Protein AF-A0A3M2WR63-F1 (afdb_monomer)

InterPro domains:
  IPR002130 Cyclophilin-type peptidyl-prolyl cis-trans isomerase domain [PF00160] (27-73)
  IPR002130 Cyclophilin-type peptidyl-prolyl cis-trans isomerase domain [PS50072] (30-73)
  IPR029000 Cyclophilin-like domain superfamily [G3DSA:2.40.100.10] (9-73)
  IPR029000 Cyclophilin-like domain superfamily [SSF50891] (14-73)
  IPR044666 Cyclophilin-type peptidyl-prolyl cis-trans isomerase, cyclophilin A-like [PTHR45625] (22-73)

Secondary structure (DSSP, 8-state):
-HHHHHHHHHHHHHHHHTS------EEEEEETTEEEEEE--TTTSHHHHHHHHHHHHTTTTTT-------TT-

Organism: Pseudomonas syringae pv. maculicola (NCBI:txid59511)

Solvent-accessible surface area (backbone atoms only — not comparable to full-atom values): 4774 Å² total; per-residue (Å²): 109,74,70,59,52,53,53,51,53,52,52,57,52,53,57,60,70,63,59,71,78,83,77,61,52,74,48,76,49,82,47,103,91,48,77,44,82,42,80,42,58,48,90,85,38,46,70,62,46,53,55,52,48,54,36,57,79,70,48,67,66,62,95,61,77,84,89,76,85,62,93,92,117

Sequence (73 aa):
MKKIALAACSVLFAANLMAAQDKATHVVLDTSFGQIEIELADTKAPVSTQNFLGYVDSGFYSNTIFHRVIPGF

Nearest PDB structures (foldseek):
  6ii4-assembly1_B  TM=3.284E-01  e=4.508E+00  Influenza A virus (A/Anhui/1-YK_RG123/2013(H7N9))
  8vue-assembly1_B  TM=2.505E-01  e=2.865E+00  Influenza A virus
  6ii4-assembly2_D  TM=3.222E-01  e=7.569E+00  Influenza A virus (A/Anhui/1-YK_RG123/2013(H7N9))
  5xrt-assembly2_H  TM=3.051E-01  e=5.842E+00  Influenza A virus (A/swine/Indiana/A01260280/2013(H3N2))

Structure (mmCIF, N/CA/C/O backbone):
data_AF-A0A3M2WR63-F1
#
_entry.id   AF-A0A3M2WR63-F1
#
loop_
_atom_site.group_PDB
_atom_site.id
_atom_site.type_symbol
_atom_site.label_atom_id
_atom_site.label_alt_id
_atom_site.label_comp_id
_atom_site.label_asym_id
_atom_site.label_entity_id
_atom_site.label_seq_id
_atom_site.pdbx_PDB_ins_code
_atom_site.Cartn_x
_atom_site.Cartn_y
_atom_site.Cartn_z
_atom_site.occupancy
_atom_site.B_iso_or_equiv
_atom_site.auth_seq_id
_atom_site.auth_comp_id
_atom_site.auth_asym_id
_atom_site.auth_atom_id
_atom_site.pdbx_PDB_model_num
ATOM 1 N N . MET A 1 1 ? 43.099 -30.567 -22.183 1.00 59.94 1 MET A N 1
ATOM 2 C CA . MET A 1 1 ? 41.676 -30.653 -22.591 1.00 59.94 1 MET A CA 1
ATOM 3 C C . MET A 1 1 ? 40.726 -30.860 -21.406 1.00 59.94 1 MET A C 1
ATOM 5 O O . MET A 1 1 ? 39.888 -30.000 -21.195 1.00 59.94 1 MET A O 1
ATOM 9 N N . LYS A 1 2 ? 40.898 -31.889 -20.554 1.00 53.47 2 LYS A N 1
ATOM 10 C CA . LYS A 1 2 ? 40.030 -32.128 -19.371 1.00 53.47 2 LYS A CA 1
ATOM 11 C C . LYS A 1 2 ? 39.963 -30.967 -18.354 1.00 53.47 2 LYS A C 1
ATOM 13 O O . LYS A 1 2 ? 38.888 -30.655 -17.866 1.00 53.47 2 LYS A O 1
ATOM 18 N N . LYS A 1 3 ? 41.090 -30.291 -18.078 1.00 56.03 3 LYS A N 1
ATOM 19 C CA . LYS A 1 3 ? 41.154 -29.156 -17.127 1.00 56.03 3 LYS A CA 1
ATOM 20 C C . LYS A 1 3 ? 40.464 -27.880 -17.640 1.00 56.03 3 LYS A C 1
ATOM 22 O O . LYS A 1 3 ? 39.896 -27.142 -16.851 1.00 56.03 3 LYS A O 1
ATOM 27 N N . ILE A 1 4 ? 40.490 -27.656 -18.957 1.00 66.94 4 ILE A N 1
ATOM 28 C CA . ILE A 1 4 ? 39.832 -26.510 -19.609 1.00 66.94 4 ILE A CA 1
ATOM 29 C C . ILE A 1 4 ? 38.317 -26.746 -19.669 1.00 66.94 4 ILE A C 1
ATOM 31 O O . ILE A 1 4 ? 37.548 -25.846 -19.359 1.00 66.94 4 ILE A O 1
ATOM 35 N N . ALA A 1 5 ? 37.891 -27.976 -19.977 1.00 68.38 5 ALA A N 1
ATOM 36 C CA . ALA A 1 5 ? 36.479 -28.356 -19.947 1.00 68.38 5 ALA A CA 1
ATOM 37 C C . ALA A 1 5 ? 35.872 -28.231 -18.536 1.00 68.38 5 ALA A C 1
ATOM 39 O O . ALA A 1 5 ? 34.769 -27.717 -18.387 1.00 68.38 5 ALA A O 1
ATOM 40 N N . LEU A 1 6 ? 36.615 -28.630 -17.496 1.00 65.25 6 LEU A N 1
ATOM 41 C CA . LEU A 1 6 ? 36.154 -28.516 -16.110 1.00 65.25 6 LEU A CA 1
ATOM 42 C C . LEU A 1 6 ? 36.025 -27.052 -15.655 1.00 65.25 6 LEU A C 1
ATOM 44 O O . LEU A 1 6 ? 35.061 -26.717 -14.977 1.00 65.25 6 LEU A O 1
ATOM 48 N N . ALA A 1 7 ? 36.949 -26.182 -16.082 1.00 70.38 7 ALA A N 1
ATOM 49 C CA . ALA A 1 7 ? 36.885 -24.742 -15.822 1.00 70.38 7 ALA A CA 1
ATOM 50 C C . ALA A 1 7 ? 35.728 -24.051 -16.572 1.00 70.38 7 ALA A C 1
ATOM 52 O O . ALA A 1 7 ? 35.087 -23.156 -16.034 1.00 70.38 7 ALA A O 1
ATOM 53 N N . ALA A 1 8 ? 35.418 -24.480 -17.799 1.00 72.81 8 ALA A N 1
ATOM 54 C CA . ALA A 1 8 ? 34.270 -23.962 -18.543 1.00 72.81 8 ALA A CA 1
ATOM 55 C C . ALA A 1 8 ? 32.934 -24.385 -17.903 1.00 72.81 8 ALA A C 1
ATOM 57 O O . ALA A 1 8 ? 32.024 -23.567 -17.777 1.00 72.81 8 ALA A O 1
ATOM 58 N N . CYS A 1 9 ? 32.825 -25.632 -17.430 1.00 68.75 9 CYS A N 1
ATOM 59 C CA . CYS A 1 9 ? 31.642 -26.105 -16.708 1.00 68.75 9 CYS A CA 1
ATOM 60 C C . CYS A 1 9 ? 31.422 -25.373 -15.375 1.00 68.75 9 CYS A C 1
ATOM 62 O O . CYS A 1 9 ? 30.277 -25.079 -15.036 1.00 68.75 9 CYS A O 1
ATOM 64 N N . SER A 1 10 ? 32.481 -25.042 -14.630 1.00 67.38 10 SER A N 1
ATOM 65 C CA . SER A 1 10 ? 32.344 -24.301 -13.369 1.00 67.38 10 SER A CA 1
ATOM 66 C C . SER A 1 10 ? 31.953 -22.833 -13.576 1.00 67.38 10 SER A C 1
ATOM 68 O O . SER A 1 10 ? 31.162 -22.308 -12.795 1.00 67.38 10 SER A O 1
ATOM 7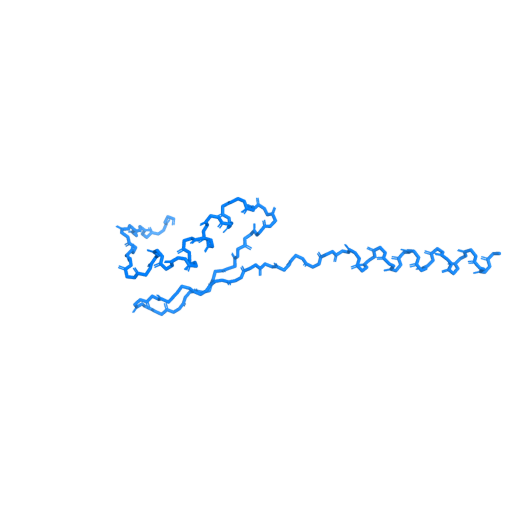0 N N . VAL A 1 11 ? 32.417 -22.187 -14.652 1.00 70.12 11 VAL A N 1
ATOM 71 C CA . VAL A 1 11 ? 31.989 -20.822 -15.020 1.00 70.12 11 VAL A CA 1
ATOM 72 C C . VAL A 1 11 ? 30.519 -20.793 -15.453 1.00 70.12 11 VAL A C 1
ATOM 74 O O . VAL A 1 11 ? 29.771 -19.912 -15.032 1.00 70.12 11 VAL A O 1
ATOM 77 N N . LEU A 1 12 ? 30.073 -21.784 -16.232 1.00 68.56 12 LEU A N 1
ATOM 78 C CA . LEU A 1 12 ? 28.670 -21.901 -16.645 1.00 68.56 12 LEU A CA 1
ATOM 79 C C . LEU A 1 12 ? 27.732 -22.176 -15.457 1.00 68.56 12 LEU A C 1
ATOM 81 O O . LEU A 1 12 ? 26.624 -21.649 -15.420 1.00 68.56 12 LEU A O 1
ATOM 85 N N . PHE A 1 13 ? 28.167 -22.951 -14.460 1.00 66.38 13 PHE A N 1
ATOM 86 C CA . PHE A 1 13 ? 27.378 -23.192 -13.248 1.00 66.38 13 PHE A CA 1
ATOM 87 C C . PHE A 1 13 ? 27.260 -21.933 -12.371 1.00 66.38 13 PHE A C 1
ATOM 89 O O . PHE A 1 13 ? 26.169 -21.605 -11.910 1.00 66.38 13 PHE A O 1
ATOM 96 N N . ALA A 1 14 ? 28.348 -21.172 -12.207 1.00 65.50 14 ALA A N 1
ATOM 97 C CA . ALA A 1 14 ? 28.339 -19.917 -11.451 1.00 65.50 14 ALA A CA 1
ATOM 98 C C . ALA A 1 14 ? 27.446 -18.837 -12.091 1.00 65.50 14 ALA A C 1
ATOM 100 O O . ALA A 1 14 ? 26.753 -18.115 -11.378 1.00 65.50 14 ALA A O 1
ATOM 101 N N . ALA A 1 15 ? 27.404 -18.757 -13.426 1.00 61.91 15 ALA A N 1
ATOM 102 C CA . ALA A 1 15 ? 26.534 -17.821 -14.138 1.00 61.91 15 ALA A CA 1
ATOM 103 C C . ALA A 1 15 ? 25.036 -18.099 -13.907 1.00 61.91 15 ALA A C 1
ATOM 105 O O . ALA A 1 15 ? 24.247 -17.163 -13.831 1.00 61.91 15 ALA A O 1
ATOM 106 N N . ASN A 1 16 ? 24.647 -19.368 -13.735 1.00 61.81 16 ASN A N 1
ATOM 107 C CA . ASN A 1 16 ? 23.260 -19.737 -13.435 1.00 61.81 16 ASN A CA 1
ATOM 108 C C . ASN A 1 16 ? 22.858 -19.424 -11.981 1.00 61.81 16 ASN A C 1
ATOM 110 O O . ASN A 1 16 ? 21.696 -19.122 -11.737 1.00 61.81 16 ASN A O 1
ATOM 114 N N . LEU A 1 17 ? 23.795 -19.429 -11.023 1.00 58.56 17 LEU A N 1
ATOM 115 C CA . LEU A 1 17 ? 23.523 -18.983 -9.644 1.00 58.56 17 LEU A CA 1
ATOM 116 C C . LEU A 1 17 ? 23.349 -17.458 -9.527 1.00 58.56 17 LEU A C 1
ATOM 118 O O . LEU A 1 17 ? 22.733 -16.985 -8.577 1.00 58.56 17 LEU A O 1
ATOM 122 N N . MET A 1 18 ? 23.897 -16.690 -10.473 1.00 57.28 18 MET A N 1
ATOM 123 C CA . MET A 1 18 ? 23.760 -15.229 -10.543 1.00 57.28 18 MET A CA 1
ATOM 124 C C . MET A 1 18 ? 22.463 -14.782 -11.235 1.00 57.28 18 MET A C 1
ATOM 126 O O . MET A 1 18 ? 22.220 -13.580 -11.341 1.00 57.28 18 MET A O 1
ATOM 130 N N . ALA A 1 19 ? 21.623 -15.716 -11.699 1.00 57.94 19 ALA A N 1
ATOM 131 C CA . ALA A 1 19 ? 20.246 -15.410 -12.060 1.00 57.94 19 ALA A CA 1
ATOM 132 C C . ALA A 1 19 ? 19.494 -15.076 -10.764 1.00 57.94 19 ALA A C 1
ATOM 134 O O . ALA A 1 19 ? 18.944 -15.949 -10.096 1.00 57.94 19 ALA A O 1
ATOM 135 N N . ALA A 1 20 ? 19.588 -13.810 -10.358 1.00 57.25 20 ALA A N 1
ATOM 136 C CA . ALA A 1 20 ? 18.986 -13.290 -9.148 1.00 57.25 20 ALA A CA 1
ATOM 137 C C . ALA A 1 20 ? 17.494 -13.636 -9.137 1.00 57.25 20 ALA A C 1
ATOM 139 O O . ALA A 1 20 ? 16.747 -13.287 -10.050 1.00 57.25 20 ALA A O 1
ATOM 140 N N . GLN A 1 21 ? 17.079 -14.354 -8.101 1.00 56.25 21 GLN A N 1
ATOM 141 C CA . GLN A 1 21 ? 15.674 -14.555 -7.804 1.00 56.25 21 GLN A CA 1
ATOM 142 C C . GLN A 1 21 ? 15.125 -13.185 -7.393 1.00 56.25 21 GLN A C 1
ATOM 144 O O . GLN A 1 21 ? 15.468 -12.702 -6.313 1.00 56.25 21 GLN A O 1
ATOM 149 N N . ASP A 1 22 ? 14.351 -12.541 -8.273 1.00 65.88 22 ASP A N 1
ATOM 150 C CA . ASP A 1 22 ? 13.633 -11.292 -7.988 1.00 65.88 22 ASP A CA 1
ATOM 151 C C . ASP A 1 22 ? 12.718 -11.550 -6.781 1.00 65.88 22 ASP A C 1
ATOM 153 O O . ASP A 1 22 ? 11.629 -12.114 -6.895 1.00 65.88 22 ASP A O 1
ATOM 157 N N . LYS A 1 23 ? 13.207 -11.232 -5.582 1.00 71.69 23 LYS A N 1
ATOM 158 C CA . LYS A 1 23 ? 12.439 -11.376 -4.352 1.00 71.69 23 LYS A CA 1
ATOM 159 C C . LYS A 1 23 ? 11.552 -10.145 -4.237 1.00 71.69 23 LYS A C 1
ATOM 161 O O . LYS A 1 23 ? 12.035 -9.094 -3.838 1.00 71.69 23 LYS A O 1
ATOM 166 N N . ALA A 1 24 ? 10.280 -10.296 -4.581 1.00 86.62 24 ALA A N 1
ATOM 167 C CA . ALA A 1 24 ? 9.307 -9.223 -4.461 1.00 86.62 24 ALA A CA 1
ATOM 168 C C . ALA A 1 24 ? 8.973 -8.932 -2.989 1.00 86.62 24 ALA A C 1
ATOM 170 O O . ALA A 1 24 ? 8.751 -9.846 -2.182 1.00 86.62 24 ALA A O 1
ATOM 171 N N . THR A 1 25 ? 8.940 -7.653 -2.629 1.00 95.94 25 THR A N 1
ATOM 172 C CA . THR A 1 25 ? 8.493 -7.197 -1.311 1.00 95.94 25 THR A CA 1
ATOM 173 C C . THR A 1 25 ? 6.988 -7.400 -1.166 1.00 95.94 25 THR A C 1
ATOM 175 O O . THR A 1 25 ? 6.228 -7.102 -2.082 1.00 95.94 25 THR A O 1
ATOM 178 N N . HIS A 1 26 ? 6.553 -7.905 -0.011 1.00 97.31 26 HIS A N 1
ATOM 179 C CA . HIS A 1 26 ? 5.140 -8.130 0.294 1.00 97.31 26 HIS A CA 1
ATOM 180 C C . HIS A 1 26 ? 4.706 -7.248 1.463 1.00 97.31 26 HIS A C 1
ATOM 182 O O . HIS A 1 26 ? 5.430 -7.121 2.45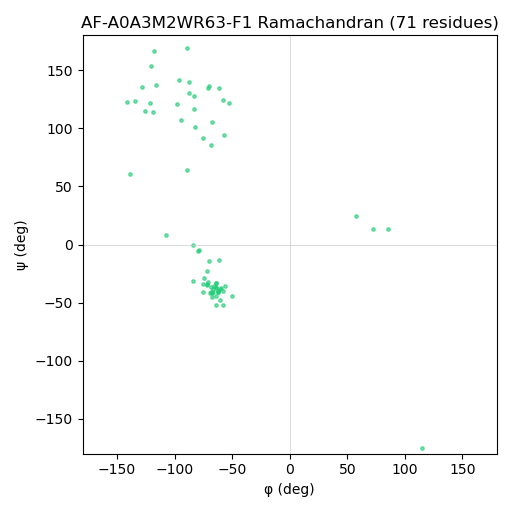4 1.00 97.31 26 HIS A O 1
ATOM 188 N N . VAL A 1 27 ? 3.523 -6.648 1.345 1.00 97.81 27 VAL A N 1
ATOM 189 C CA . VAL A 1 27 ? 2.900 -5.810 2.376 1.00 97.81 27 VAL A CA 1
ATOM 190 C C . VAL A 1 27 ? 1.483 -6.304 2.631 1.00 97.81 27 VAL A C 1
ATOM 192 O O . VAL A 1 27 ? 0.731 -6.547 1.691 1.00 97.81 27 VAL A O 1
ATOM 195 N N . VAL A 1 28 ? 1.097 -6.413 3.901 1.00 98.31 28 VAL A 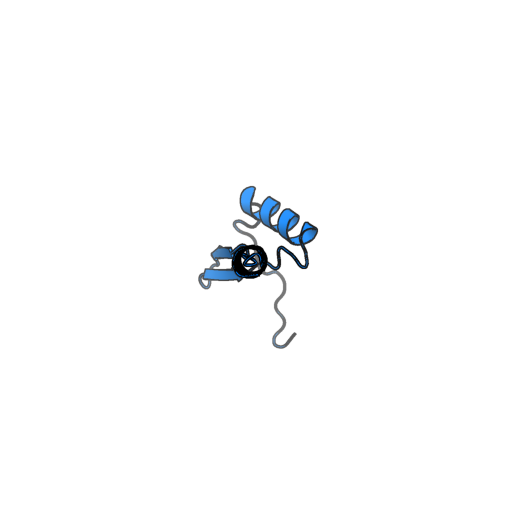N 1
ATOM 196 C CA . VAL A 1 28 ? -0.286 -6.705 4.289 1.00 98.31 28 VAL A CA 1
ATOM 197 C C . VAL A 1 28 ? -0.994 -5.403 4.636 1.00 98.31 28 VAL A C 1
ATOM 199 O O . VAL A 1 28 ? -0.584 -4.689 5.550 1.00 98.31 28 VAL A O 1
ATOM 202 N N . LEU A 1 29 ? -2.076 -5.111 3.918 1.00 98.31 29 LEU A N 1
ATOM 203 C CA . LEU A 1 29 ? -3.019 -4.061 4.269 1.00 98.31 29 LEU A CA 1
ATOM 204 C C . LEU A 1 29 ? -4.169 -4.681 5.068 1.00 98.31 29 LEU A C 1
ATOM 206 O O . LEU A 1 29 ? -5.012 -5.387 4.510 1.00 98.31 29 LEU A O 1
ATOM 210 N N . ASP A 1 30 ? -4.195 -4.420 6.372 1.00 98.19 30 ASP A N 1
ATOM 211 C CA . ASP A 1 30 ? -5.300 -4.824 7.241 1.00 98.19 30 ASP A CA 1
ATOM 212 C C . ASP A 1 30 ? -6.437 -3.798 7.146 1.00 98.19 30 ASP A C 1
ATOM 214 O O . ASP A 1 30 ? -6.263 -2.617 7.459 1.00 98.19 30 ASP A O 1
ATOM 218 N N . THR A 1 31 ? -7.594 -4.231 6.649 1.00 98.31 31 THR A N 1
ATOM 219 C CA . THR A 1 31 ? -8.756 -3.369 6.410 1.00 98.31 31 THR A CA 1
ATOM 220 C C . THR A 1 31 ? -9.945 -3.809 7.257 1.00 98.31 31 THR A C 1
ATOM 222 O O . THR A 1 31 ? -10.009 -4.934 7.747 1.00 98.31 31 THR A O 1
ATOM 225 N N . SER A 1 32 ? -10.974 -2.964 7.347 1.00 98.06 32 SER A N 1
ATOM 226 C CA . SER A 1 32 ? -12.233 -3.320 8.017 1.00 98.06 32 SER A CA 1
ATOM 227 C C . SER A 1 32 ? -12.985 -4.501 7.384 1.00 98.06 32 SER A C 1
ATOM 229 O O . SER A 1 32 ? -13.896 -5.038 8.010 1.00 98.06 32 SER A O 1
ATOM 231 N N . PHE A 1 33 ? -12.616 -4.917 6.168 1.00 97.81 33 PHE A N 1
ATOM 232 C CA . PHE A 1 33 ? -13.189 -6.068 5.462 1.00 97.81 33 PHE A CA 1
ATOM 233 C C . PHE A 1 33 ? -12.230 -7.269 5.394 1.00 97.81 33 PHE A C 1
ATOM 235 O O . PHE A 1 33 ? -12.535 -8.256 4.726 1.00 97.81 33 PHE A O 1
ATOM 242 N N . GLY A 1 34 ? -11.095 -7.208 6.096 1.00 98.06 34 GLY A N 1
ATOM 243 C CA . GLY A 1 34 ? -10.078 -8.256 6.132 1.00 98.06 34 GLY A CA 1
ATOM 244 C C . GLY A 1 34 ? -8.743 -7.829 5.524 1.00 98.06 34 GLY A C 1
ATOM 245 O O . GLY A 1 34 ? -8.541 -6.674 5.143 1.00 98.06 34 GLY A O 1
ATOM 246 N N . GLN A 1 35 ? -7.822 -8.787 5.451 1.00 98.44 35 GLN A N 1
ATOM 247 C CA . GLN A 1 35 ? -6.449 -8.564 5.005 1.00 98.44 35 GLN A CA 1
ATOM 248 C C . GLN A 1 35 ? -6.319 -8.684 3.486 1.00 98.44 35 GLN A C 1
ATOM 250 O O . GLN A 1 35 ? -6.890 -9.585 2.869 1.00 98.44 35 GLN A O 1
ATOM 255 N N . ILE A 1 36 ? -5.518 -7.796 2.903 1.00 98.19 36 ILE A N 1
ATOM 256 C CA . ILE A 1 36 ? -5.106 -7.835 1.500 1.00 98.19 36 ILE A CA 1
ATOM 257 C C . ILE A 1 36 ? -3.582 -7.913 1.473 1.00 98.19 36 ILE A C 1
ATOM 259 O O . ILE A 1 36 ? -2.910 -7.028 1.998 1.00 98.19 36 ILE A O 1
ATOM 263 N N . GLU A 1 37 ? -3.036 -8.957 0.858 1.00 98.19 37 GLU A N 1
ATOM 264 C CA . GLU A 1 37 ? -1.602 -9.053 0.593 1.00 98.19 37 GLU A CA 1
ATOM 265 C C . GLU A 1 37 ? -1.277 -8.390 -0.750 1.00 98.19 37 GLU A C 1
ATOM 267 O O . GLU A 1 37 ? -1.941 -8.632 -1.760 1.00 98.19 37 GLU A O 1
ATOM 272 N N . ILE A 1 38 ? -0.268 -7.523 -0.744 1.00 97.81 38 ILE A N 1
ATOM 273 C CA . ILE A 1 38 ? 0.187 -6.751 -1.895 1.00 97.81 38 ILE A CA 1
ATOM 274 C C . ILE A 1 38 ? 1.636 -7.147 -2.179 1.00 97.81 38 ILE A C 1
ATOM 276 O O . ILE A 1 38 ? 2.526 -6.850 -1.382 1.00 97.81 38 ILE A O 1
ATOM 280 N N . GLU A 1 39 ? 1.872 -7.774 -3.329 1.00 97.56 39 GLU A N 1
ATOM 281 C CA . GLU A 1 39 ? 3.212 -7.969 -3.888 1.00 97.56 39 GLU A CA 1
ATOM 282 C C . GLU A 1 39 ? 3.641 -6.702 -4.645 1.00 97.56 39 GLU A C 1
ATOM 284 O O . GLU A 1 39 ? 2.913 -6.193 -5.504 1.00 97.56 39 GLU A O 1
ATOM 289 N N . LEU A 1 40 ? 4.821 -6.175 -4.326 1.00 97.12 40 LEU A N 1
ATOM 290 C CA . LEU A 1 40 ? 5.376 -4.976 -4.943 1.00 97.12 40 LEU A CA 1
ATOM 291 C C . LEU A 1 40 ? 6.340 -5.323 -6.081 1.00 97.12 40 LEU A C 1
ATOM 293 O O . LEU A 1 40 ? 7.138 -6.257 -6.014 1.00 97.12 40 LEU A O 1
ATOM 297 N N . ALA A 1 41 ? 6.288 -4.522 -7.144 1.00 95.94 41 ALA A N 1
ATOM 298 C CA . ALA A 1 41 ? 7.122 -4.696 -8.327 1.00 95.94 41 ALA A CA 1
ATOM 299 C C . ALA A 1 41 ? 8.457 -3.940 -8.195 1.00 95.94 41 ALA A C 1
ATOM 301 O O . ALA A 1 41 ? 8.732 -3.022 -8.974 1.00 95.94 41 ALA A O 1
ATOM 302 N N . ASP A 1 42 ? 9.281 -4.340 -7.225 1.00 94.69 42 ASP A N 1
ATOM 303 C CA . ASP A 1 42 ? 10.506 -3.644 -6.800 1.00 94.69 42 ASP A CA 1
ATOM 304 C C . ASP A 1 42 ? 11.437 -3.294 -7.976 1.00 94.69 42 ASP A C 1
ATOM 306 O O . ASP A 1 42 ? 11.894 -2.158 -8.103 1.00 94.69 42 ASP A O 1
ATOM 310 N N . THR A 1 43 ? 11.649 -4.238 -8.897 1.00 93.94 43 THR A N 1
ATOM 311 C CA . THR A 1 43 ? 12.531 -4.062 -10.064 1.00 93.94 43 THR A CA 1
ATOM 312 C C . THR A 1 43 ? 11.909 -3.177 -11.153 1.00 93.94 43 THR A C 1
ATOM 314 O O . THR A 1 43 ? 12.615 -2.423 -11.824 1.00 93.94 43 THR A O 1
ATOM 317 N N . LYS A 1 44 ? 10.582 -3.230 -11.345 1.00 95.31 44 LYS A N 1
ATOM 318 C CA . LYS A 1 44 ? 9.889 -2.472 -12.408 1.00 95.31 44 LYS A CA 1
ATOM 319 C C . LYS A 1 44 ? 9.561 -1.037 -11.995 1.00 95.31 44 LYS A C 1
ATOM 321 O O . LYS A 1 44 ? 9.523 -0.158 -12.852 1.00 95.31 44 LYS A O 1
ATOM 326 N N . ALA A 1 45 ? 9.302 -0.803 -10.710 1.00 96.25 45 ALA A N 1
ATOM 327 C CA . ALA A 1 45 ? 8.893 0.492 -10.172 1.00 96.25 45 ALA A CA 1
ATOM 328 C C . ALA A 1 45 ? 9.597 0.807 -8.834 1.00 96.25 45 ALA A C 1
ATOM 330 O O . ALA A 1 45 ? 8.926 1.004 -7.815 1.00 96.25 45 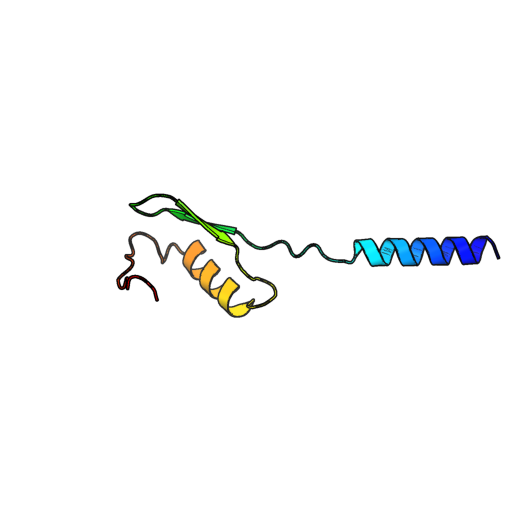ALA A O 1
ATOM 331 N N . PRO A 1 46 ? 10.941 0.892 -8.807 1.00 95.88 46 PRO A N 1
ATOM 332 C CA . PRO A 1 46 ? 11.708 1.004 -7.561 1.00 95.88 46 PRO A CA 1
ATOM 333 C C . PRO A 1 46 ? 11.399 2.281 -6.770 1.00 95.88 46 PRO A C 1
ATOM 335 O O . PRO A 1 46 ? 11.248 2.238 -5.552 1.00 95.88 46 PRO A O 1
ATOM 338 N N . VAL A 1 47 ? 11.236 3.419 -7.455 1.00 98.19 47 VAL A N 1
ATOM 339 C CA . VAL A 1 47 ? 10.956 4.713 -6.804 1.00 98.19 47 VAL A CA 1
ATOM 340 C C . VAL A 1 47 ? 9.570 4.719 -6.157 1.00 98.19 47 VAL A C 1
ATOM 342 O O . VAL A 1 47 ? 9.418 5.137 -5.011 1.00 98.19 47 VAL A O 1
ATOM 345 N N . SER A 1 48 ? 8.552 4.229 -6.869 1.00 98.25 48 SER A N 1
ATOM 346 C CA . SER A 1 48 ? 7.182 4.158 -6.349 1.00 98.25 48 SER A CA 1
ATOM 347 C C . SER A 1 48 ? 7.067 3.171 -5.193 1.00 98.25 48 SER A C 1
ATOM 349 O O . SER A 1 48 ? 6.419 3.484 -4.198 1.00 98.25 48 SER A O 1
ATOM 351 N N . THR A 1 49 ? 7.742 2.024 -5.302 1.00 97.50 49 THR A N 1
ATOM 352 C CA . THR A 1 49 ? 7.843 1.023 -4.233 1.00 97.50 49 THR A CA 1
ATOM 353 C C . THR A 1 49 ? 8.443 1.644 -2.977 1.00 97.50 49 THR A C 1
ATOM 355 O O . THR A 1 49 ? 7.827 1.593 -1.916 1.00 97.50 49 THR A O 1
ATOM 358 N N . GLN A 1 50 ? 9.599 2.305 -3.091 1.00 97.94 50 GLN A N 1
ATOM 359 C CA . GLN A 1 50 ? 10.258 2.921 -1.940 1.00 97.94 50 GLN A CA 1
ATOM 360 C C . GLN A 1 50 ? 9.400 4.019 -1.297 1.00 97.94 50 GLN A C 1
ATOM 362 O O . GLN A 1 50 ? 9.317 4.102 -0.073 1.00 97.94 50 GLN A O 1
ATOM 367 N N . ASN A 1 51 ? 8.730 4.841 -2.106 1.00 98.69 51 ASN A N 1
ATOM 368 C CA . ASN A 1 51 ? 7.832 5.875 -1.600 1.00 98.69 51 ASN A CA 1
ATOM 369 C C . ASN A 1 51 ? 6.624 5.277 -0.855 1.00 98.69 51 ASN A C 1
ATOM 371 O O . ASN A 1 51 ? 6.278 5.742 0.228 1.00 98.69 51 ASN A O 1
ATOM 375 N N . PHE A 1 52 ? 6.008 4.226 -1.408 1.00 98.56 52 PHE A N 1
ATOM 376 C CA . PHE A 1 52 ? 4.907 3.512 -0.759 1.00 98.56 52 PHE A CA 1
ATOM 377 C C . PHE A 1 52 ? 5.341 2.899 0.577 1.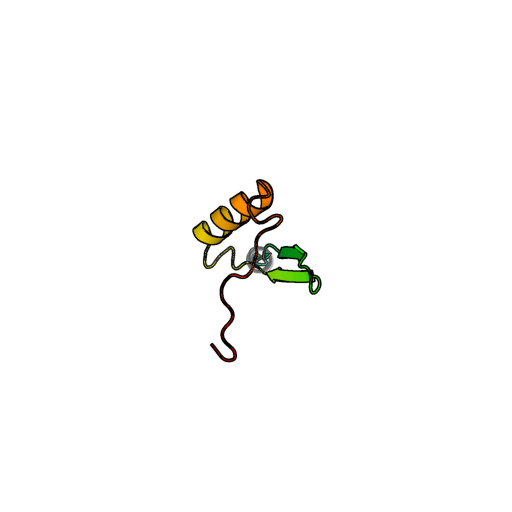00 98.56 52 PHE A C 1
ATOM 379 O O . PHE A 1 52 ? 4.673 3.121 1.585 1.00 98.56 52 PHE A O 1
ATOM 386 N N . LEU A 1 53 ? 6.484 2.206 0.608 1.00 98.31 53 LEU A N 1
ATOM 387 C CA . LEU A 1 53 ? 7.032 1.623 1.836 1.00 98.31 53 LEU A CA 1
ATOM 388 C C . LEU A 1 53 ? 7.332 2.690 2.895 1.00 98.31 53 LEU A C 1
ATOM 390 O O . LEU A 1 53 ? 7.004 2.490 4.056 1.00 98.31 53 LEU A O 1
ATOM 394 N 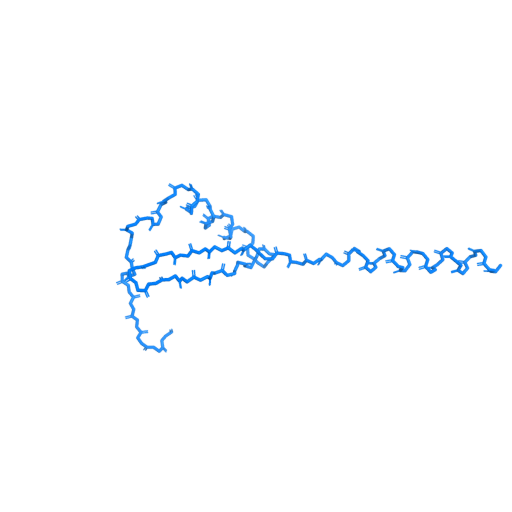N . GLY A 1 54 ? 7.834 3.867 2.509 1.00 98.69 54 GLY A N 1
ATOM 395 C CA . GLY A 1 54 ? 8.027 4.978 3.449 1.00 98.69 54 GLY A CA 1
ATOM 396 C C . GLY A 1 54 ? 6.729 5.436 4.136 1.00 98.69 54 GLY A C 1
ATOM 397 O O . GLY A 1 54 ? 6.723 5.754 5.329 1.00 98.69 54 GLY A O 1
ATOM 398 N N . TYR A 1 55 ? 5.601 5.436 3.420 1.00 98.62 55 TYR A N 1
ATOM 399 C CA . TYR A 1 55 ? 4.287 5.707 4.018 1.00 98.62 55 TYR A CA 1
ATOM 400 C C . TYR A 1 55 ? 3.780 4.558 4.895 1.00 98.62 55 TYR A C 1
ATOM 402 O O . 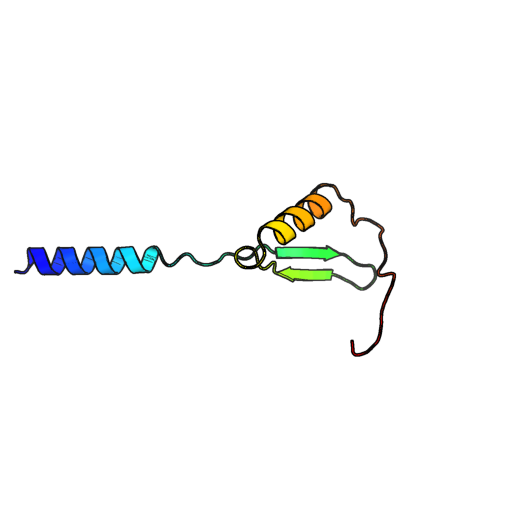TYR A 1 55 ? 3.143 4.814 5.917 1.00 98.62 55 TYR A O 1
ATOM 410 N N . VAL A 1 56 ? 4.077 3.309 4.532 1.00 98.06 56 VAL A N 1
ATOM 411 C CA . VAL A 1 56 ? 3.764 2.135 5.362 1.00 98.06 56 VAL A CA 1
ATOM 412 C C . VAL A 1 56 ? 4.539 2.197 6.680 1.00 98.06 56 VAL A C 1
ATOM 414 O O . VAL A 1 56 ? 3.925 2.164 7.744 1.00 98.06 56 VAL A O 1
ATOM 417 N N . ASP A 1 57 ? 5.857 2.388 6.622 1.00 97.88 57 ASP A N 1
ATOM 418 C CA . ASP A 1 57 ? 6.747 2.409 7.790 1.00 97.88 57 ASP A CA 1
ATOM 419 C C . ASP A 1 57 ? 6.446 3.575 8.741 1.00 97.88 57 ASP A C 1
ATOM 421 O O . ASP A 1 57 ? 6.575 3.449 9.958 1.00 97.88 57 ASP A O 1
ATOM 425 N N . SER A 1 58 ? 6.006 4.718 8.204 1.00 98.44 58 SER A N 1
ATOM 426 C CA . SER A 1 58 ? 5.569 5.862 9.018 1.00 98.44 58 SER A CA 1
ATOM 427 C C . SER A 1 58 ? 4.153 5.715 9.587 1.00 98.44 58 SER A C 1
ATOM 429 O O . SER A 1 58 ? 3.710 6.572 10.352 1.00 98.44 58 SER A O 1
ATOM 431 N N . GLY A 1 59 ? 3.425 4.654 9.223 1.00 97.88 59 GLY A N 1
ATOM 432 C CA . GLY A 1 59 ? 2.044 4.423 9.640 1.00 97.88 59 GLY A CA 1
ATOM 433 C C . GLY A 1 59 ? 1.026 5.354 8.975 1.00 97.88 59 GLY A C 1
ATOM 434 O O . GLY A 1 59 ? -0.121 5.394 9.418 1.00 97.88 59 GLY A O 1
ATOM 435 N N . PHE A 1 60 ? 1.405 6.080 7.918 1.00 98.62 60 PHE A N 1
ATOM 436 C CA . PHE A 1 60 ? 0.589 7.118 7.275 1.00 98.62 60 PHE A CA 1
ATOM 437 C C . PHE A 1 60 ? -0.790 6.621 6.810 1.00 98.62 60 PHE A C 1
ATOM 439 O O . PHE A 1 60 ? -1.773 7.351 6.904 1.00 98.62 60 PHE A O 1
ATOM 446 N N . TYR A 1 61 ? -0.887 5.375 6.336 1.00 98.50 61 TYR A N 1
ATOM 447 C CA . TYR A 1 61 ? -2.150 4.796 5.860 1.00 98.50 61 TYR A CA 1
ATOM 448 C C . TYR A 1 61 ? -3.080 4.292 6.974 1.00 98.50 61 TYR A C 1
ATOM 450 O O . TYR A 1 61 ? -4.223 3.915 6.697 1.00 98.50 61 TYR A O 1
ATOM 458 N N . SER A 1 62 ? -2.633 4.306 8.230 1.00 98.12 62 SER A N 1
ATOM 459 C CA . SER A 1 62 ? -3.439 3.852 9.365 1.00 98.12 62 SER A CA 1
ATOM 460 C C . SER A 1 62 ? -4.705 4.693 9.512 1.00 98.12 62 SER A C 1
ATOM 462 O O . SER A 1 62 ? -4.652 5.920 9.478 1.00 98.12 62 SER A O 1
ATOM 464 N N . ASN A 1 63 ? -5.846 4.031 9.721 1.00 97.25 63 ASN A N 1
ATOM 465 C CA . ASN A 1 63 ? -7.161 4.671 9.870 1.00 97.25 63 ASN A CA 1
ATOM 466 C C . ASN A 1 63 ? -7.592 5.545 8.670 1.00 97.25 63 ASN A C 1
ATOM 468 O O . ASN A 1 63 ? -8.413 6.451 8.825 1.00 97.25 63 ASN A O 1
ATOM 472 N N . THR A 1 64 ? -7.062 5.282 7.472 1.00 98.31 64 THR A N 1
ATOM 473 C CA . THR A 1 64 ? -7.531 5.911 6.227 1.00 98.31 64 THR A CA 1
ATOM 474 C C . THR A 1 64 ? -8.668 5.108 5.579 1.00 98.31 64 THR A C 1
ATOM 476 O O . THR A 1 64 ? -8.973 3.990 5.993 1.00 98.31 64 THR A O 1
ATOM 479 N N . ILE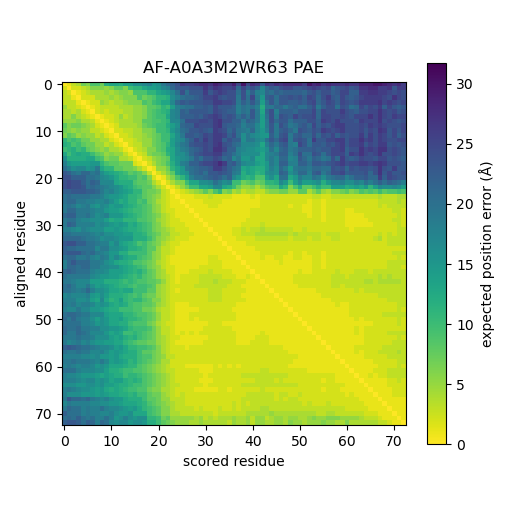 A 1 65 ? -9.332 5.688 4.571 1.00 98.06 65 ILE A N 1
ATOM 480 C CA . ILE A 1 65 ? -10.450 5.059 3.850 1.00 98.06 65 ILE A CA 1
ATOM 481 C C . ILE A 1 65 ? -10.154 4.916 2.355 1.00 98.06 65 ILE A C 1
ATOM 483 O O . ILE A 1 65 ? -9.470 5.747 1.752 1.00 98.06 65 ILE A O 1
ATOM 487 N N . PHE A 1 66 ? -10.790 3.935 1.717 1.00 98.06 66 PHE A N 1
ATOM 488 C CA . PHE A 1 66 ? -10.962 3.934 0.266 1.00 98.06 66 PHE A CA 1
ATOM 489 C C . PHE A 1 66 ? -12.049 4.943 -0.115 1.00 98.06 66 PHE A C 1
ATOM 491 O O . PHE A 1 66 ? -13.236 4.631 -0.135 1.00 98.06 66 PHE A O 1
ATOM 498 N N . HIS A 1 67 ? -11.648 6.180 -0.404 1.00 98.06 67 HIS A N 1
ATOM 499 C CA . HIS A 1 67 ? -12.586 7.272 -0.688 1.00 98.06 67 HIS A CA 1
ATOM 500 C C . HIS A 1 67 ? -13.325 7.133 -2.035 1.00 98.06 67 HIS A C 1
ATOM 502 O O . HIS A 1 67 ? -14.290 7.856 -2.278 1.00 98.06 67 HIS A O 1
ATOM 508 N N . ARG A 1 68 ? -12.874 6.240 -2.929 1.00 98.00 68 ARG A N 1
ATOM 509 C CA . ARG A 1 68 ? -13.462 6.032 -4.258 1.00 98.00 68 ARG A CA 1
ATOM 510 C C . ARG A 1 68 ? -13.464 4.554 -4.634 1.00 98.00 68 ARG A C 1
ATOM 512 O O . ARG A 1 68 ? -12.407 3.940 -4.725 1.00 98.00 68 ARG A O 1
ATOM 519 N N . VAL A 1 69 ? -14.652 4.030 -4.929 1.00 97.31 69 VAL A N 1
ATOM 520 C CA . VAL A 1 69 ? -14.874 2.669 -5.433 1.00 97.31 69 VAL A CA 1
ATOM 521 C C . VAL A 1 69 ? -15.854 2.754 -6.598 1.00 97.31 69 VAL A C 1
ATOM 523 O O . VAL A 1 69 ? -16.945 3.300 -6.447 1.00 97.31 69 VAL A O 1
ATOM 526 N N . ILE A 1 70 ? -15.459 2.249 -7.767 1.00 98.12 70 ILE A N 1
ATOM 527 C CA . ILE A 1 70 ? -16.305 2.189 -8.965 1.00 98.12 70 ILE A CA 1
ATOM 528 C C . ILE A 1 70 ? -16.324 0.739 -9.444 1.00 98.12 70 ILE A C 1
ATOM 530 O O . ILE A 1 70 ? -15.276 0.235 -9.844 1.00 98.12 70 ILE A O 1
ATOM 534 N N . PRO A 1 71 ? -17.477 0.054 -9.404 1.00 97.81 71 PRO A N 1
ATOM 535 C CA . PRO A 1 71 ? -17.574 -1.316 -9.891 1.00 97.81 71 PRO A CA 1
ATOM 536 C C . PRO A 1 71 ? -17.161 -1.430 -11.367 1.00 97.81 71 PRO A C 1
ATOM 538 O O . PRO A 1 71 ? -17.738 -0.760 -12.221 1.00 97.81 71 PRO A O 1
ATOM 541 N N . GLY A 1 72 ? -16.188 -2.299 -11.661 1.00 96.62 72 GLY A N 1
ATOM 542 C CA . GLY A 1 72 ? -15.769 -2.640 -13.028 1.00 96.62 72 GLY A CA 1
ATOM 543 C C . GLY A 1 72 ? -14.735 -1.716 -13.690 1.00 96.62 72 GLY A C 1
ATOM 544 O O . GLY A 1 72 ? -14.571 -1.817 -14.904 1.00 96.62 72 GLY A O 1
ATOM 545 N N . PHE A 1 73 ? -14.070 -0.833 -12.936 1.00 89.31 73 PHE A N 1
ATOM 546 C CA . PHE A 1 73 ? -12.963 0.015 -13.412 1.00 89.31 73 PHE A CA 1
ATOM 547 C C . PHE A 1 73 ? -11.594 -0.531 -12.995 1.00 89.31 73 PHE A C 1
ATOM 549 O O . PHE A 1 73 ? -11.507 -1.073 -11.870 1.00 8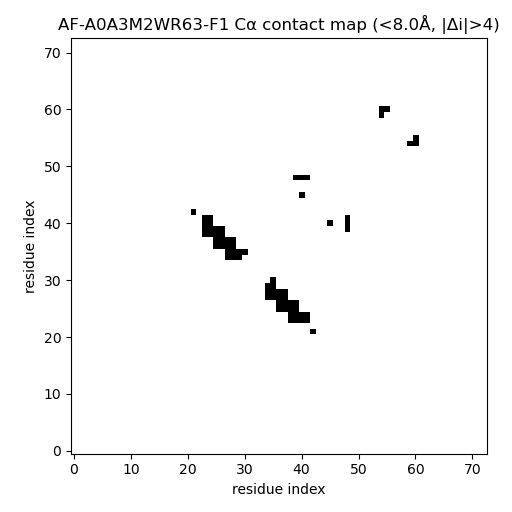9.31 73 PHE A O 1
#

Foldseek 3Di:
DVVVVVVVVVVVVVVVVPPDDPDWDWDWDQDPVGIDIDTDPCVVCVPVVVVVVVCVVVCVCPPPDPPDDDPPD

Radius of gyration: 21.69 Å; Cα contacts (8 Å, |Δi|>4): 35; chains: 1; bounding box: 59×39×32 Å

Mean predicted aligned error: 9.2 Å

pLDDT: mean 86.74, std 15.94, range [53.47, 98.69]